Protein AF-A0A9X8HA71-F1 (afdb_monomer_lite)

Organism: Aphanomyces astaci (NCBI:txid112090)

pLDDT: mean 73.02, std 16.48, range [34.47, 93.44]

Structure (mmCIF, N/CA/C/O backbone):
data_AF-A0A9X8HA71-F1
#
_entry.id   AF-A0A9X8HA71-F1
#
loop_
_atom_site.group_PDB
_atom_site.id
_atom_site.type_symbol
_atom_site.label_atom_id
_atom_site.label_alt_id
_atom_site.label_comp_id
_atom_site.label_asym_id
_atom_site.label_entity_id
_atom_site.label_seq_id
_atom_site.pdbx_PDB_ins_code
_atom_site.Cartn_x
_atom_site.Cartn_y
_atom_site.Cartn_z
_atom_site.occupancy
_atom_site.B_iso_or_equiv
_atom_site.auth_seq_id
_atom_site.auth_comp_id
_atom_site.auth_asym_id
_atom_site.auth_atom_id
_atom_site.pdbx_PDB_model_num
ATOM 1 N N . MET A 1 1 ? -14.245 -11.768 11.741 1.00 78.19 1 MET A N 1
ATOM 2 C CA . MET A 1 1 ? -14.840 -12.155 10.439 1.00 78.19 1 MET A CA 1
ATOM 3 C C . MET A 1 1 ? -15.043 -10.942 9.539 1.00 78.19 1 MET A C 1
ATOM 5 O O . MET A 1 1 ? -14.653 -10.976 8.384 1.00 78.19 1 MET A O 1
ATOM 9 N N . GLU A 1 2 ? -15.554 -9.843 10.081 1.00 85.12 2 GLU A N 1
ATOM 10 C CA . GLU A 1 2 ? -15.780 -8.550 9.436 1.00 85.12 2 GLU A CA 1
ATOM 11 C C . GLU A 1 2 ? -14.579 -8.010 8.638 1.00 85.12 2 GLU A C 1
ATOM 13 O O . GLU A 1 2 ? -14.739 -7.542 7.517 1.00 85.12 2 GLU A O 1
ATOM 18 N N . SER A 1 3 ? -13.351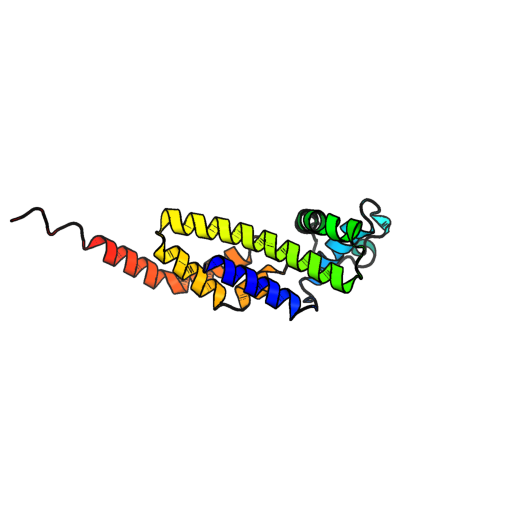 -8.146 9.148 1.00 87.69 3 SER A N 1
ATOM 19 C CA . SER A 1 3 ? -12.159 -7.686 8.419 1.00 87.69 3 SER A CA 1
ATOM 20 C C . SER A 1 3 ? -11.843 -8.533 7.184 1.00 87.69 3 SER A C 1
ATOM 22 O O . SER A 1 3 ? -11.317 -8.004 6.214 1.00 87.69 3 SER A O 1
ATOM 24 N N . ILE A 1 4 ? -12.186 -9.826 7.197 1.00 91.25 4 ILE A N 1
ATOM 25 C CA . ILE A 1 4 ? -12.006 -10.713 6.036 1.00 91.25 4 ILE A CA 1
ATOM 26 C C . ILE A 1 4 ? -12.978 -10.302 4.931 1.00 91.25 4 ILE A C 1
ATOM 28 O O . ILE A 1 4 ? -12.589 -10.241 3.770 1.00 91.25 4 ILE A O 1
ATOM 32 N N . VAL A 1 5 ? -14.217 -9.960 5.304 1.00 89.62 5 VAL A N 1
ATOM 33 C CA . VAL A 1 5 ? -15.222 -9.448 4.364 1.00 89.62 5 VAL A CA 1
ATOM 34 C C . VAL A 1 5 ? -14.713 -8.179 3.689 1.00 89.62 5 VAL A C 1
ATOM 36 O O . VAL A 1 5 ? -14.710 -8.112 2.466 1.00 89.62 5 VAL A O 1
ATOM 39 N N . LEU A 1 6 ? -14.202 -7.213 4.461 1.00 86.69 6 LEU A N 1
ATOM 40 C CA . LEU A 1 6 ? -13.639 -5.985 3.895 1.00 86.69 6 LEU A CA 1
ATOM 41 C C . LEU A 1 6 ? -12.489 -6.282 2.919 1.00 86.69 6 LEU A C 1
ATOM 43 O O . LEU A 1 6 ? -12.471 -5.743 1.815 1.00 86.69 6 LEU A O 1
ATOM 47 N N . TYR A 1 7 ? -11.564 -7.171 3.296 1.00 89.75 7 TYR A N 1
ATOM 48 C CA . TYR A 1 7 ? -10.452 -7.573 2.432 1.00 89.75 7 TYR A CA 1
ATOM 49 C C . TYR A 1 7 ? -10.925 -8.187 1.108 1.00 89.75 7 TYR A C 1
ATOM 51 O O . TYR A 1 7 ? -10.432 -7.811 0.043 1.00 89.75 7 TYR A O 1
ATOM 59 N N . ALA A 1 8 ? -11.903 -9.094 1.172 1.00 91.25 8 ALA A N 1
ATOM 60 C CA . ALA A 1 8 ? -12.479 -9.748 0.004 1.00 91.25 8 ALA A CA 1
ATOM 61 C C . ALA A 1 8 ? -13.206 -8.756 -0.915 1.00 91.25 8 ALA A C 1
ATOM 63 O O . ALA A 1 8 ? -13.040 -8.828 -2.130 1.00 91.25 8 ALA A O 1
ATOM 64 N N . VAL A 1 9 ? -13.958 -7.805 -0.350 1.00 87.75 9 VAL A N 1
ATOM 65 C CA . VAL A 1 9 ? -14.642 -6.754 -1.121 1.00 87.75 9 VAL A CA 1
ATOM 66 C C . VAL A 1 9 ? -13.635 -5.909 -1.904 1.00 87.75 9 VAL A C 1
ATOM 68 O O . VAL A 1 9 ? -13.858 -5.653 -3.084 1.00 87.75 9 VAL A O 1
ATOM 71 N N . GLY A 1 10 ? -12.501 -5.537 -1.303 1.00 85.62 10 GLY A N 1
ATOM 72 C CA . GLY A 1 10 ? -11.470 -4.775 -2.015 1.00 85.62 10 GLY A CA 1
ATOM 73 C C . GLY A 1 10 ? -10.793 -5.555 -3.142 1.00 85.62 10 GLY A C 1
ATOM 74 O O . GLY A 1 10 ? -10.610 -5.015 -4.230 1.00 85.62 10 GLY A O 1
ATOM 75 N N . LEU A 1 11 ? -10.504 -6.846 -2.947 1.00 89.38 11 LEU A N 1
ATOM 76 C CA . LEU A 1 11 ? -9.983 -7.694 -4.028 1.00 89.38 11 LEU A CA 1
ATOM 77 C C . LEU A 1 11 ? -10.994 -7.861 -5.168 1.00 89.38 11 LEU A C 1
ATOM 79 O O . LEU A 1 11 ? -10.637 -7.765 -6.341 1.00 89.38 11 LEU A O 1
ATOM 83 N N . LEU A 1 12 ? -12.264 -8.074 -4.821 1.00 88.56 12 LEU A N 1
ATOM 84 C CA . LEU A 1 12 ? -13.353 -8.183 -5.783 1.00 88.56 12 LEU A CA 1
ATOM 85 C C . LEU A 1 12 ? -13.491 -6.892 -6.595 1.00 88.56 12 LEU A C 1
ATOM 87 O O . LEU A 1 12 ? -13.635 -6.932 -7.814 1.00 88.56 12 LEU A O 1
ATOM 91 N N . GLN A 1 13 ? -13.366 -5.742 -5.941 1.00 84.50 13 GLN A N 1
ATOM 92 C CA . GLN A 1 13 ? -13.381 -4.454 -6.612 1.00 84.50 13 GLN A CA 1
ATOM 93 C C . GLN A 1 13 ? -12.207 -4.294 -7.580 1.00 84.50 13 GLN A C 1
ATOM 95 O O . GLN A 1 13 ? -12.429 -3.926 -8.729 1.00 84.50 13 GLN A O 1
ATOM 100 N N . VAL A 1 14 ? -10.981 -4.639 -7.167 1.00 85.56 14 VAL A N 1
ATOM 101 C CA . VAL A 1 14 ? -9.804 -4.627 -8.055 1.00 85.56 14 VAL A CA 1
ATOM 102 C C . VAL A 1 14 ? -10.031 -5.492 -9.298 1.00 85.56 14 VAL A C 1
ATOM 104 O O . VAL A 1 14 ? -9.635 -5.093 -10.391 1.00 85.56 14 VAL A O 1
ATOM 107 N N . TRP A 1 15 ? -10.697 -6.637 -9.145 1.00 86.69 15 TRP A N 1
ATOM 108 C CA . TRP A 1 15 ? -11.023 -7.534 -10.251 1.00 86.69 15 TRP A CA 1
ATOM 109 C C . TRP A 1 15 ? -12.076 -6.958 -11.209 1.00 86.69 15 TRP A C 1
ATOM 111 O O . TRP A 1 15 ? -11.887 -6.990 -12.424 1.00 86.69 15 TRP A O 1
ATOM 121 N N . PHE A 1 16 ? -13.175 -6.410 -10.681 1.00 84.31 16 PHE A N 1
ATOM 122 C CA . PHE A 1 16 ? -14.262 -5.853 -11.498 1.00 84.31 16 PHE A CA 1
ATOM 123 C C . PHE A 1 16 ? -13.931 -4.493 -12.119 1.00 84.31 16 PHE A C 1
ATOM 125 O O . PHE A 1 16 ? -14.533 -4.123 -13.126 1.00 84.31 16 PHE A O 1
ATOM 132 N N . THR A 1 17 ? -12.968 -3.758 -11.562 1.00 82.75 17 THR A N 1
ATOM 133 C CA . THR A 1 17 ? -12.471 -2.497 -12.125 1.00 82.75 17 THR A CA 1
ATOM 134 C C . THR A 1 17 ? -11.012 -2.660 -12.568 1.00 82.75 17 THR A C 1
ATOM 136 O O . THR A 1 17 ? -10.106 -2.149 -11.900 1.00 82.75 17 THR A O 1
ATOM 139 N N . PRO A 1 18 ? -10.757 -3.383 -13.677 1.00 75.06 18 PRO A N 1
ATOM 140 C CA . PRO A 1 18 ? -9.397 -3.637 -14.148 1.00 75.06 18 PRO A CA 1
ATOM 141 C C . PRO A 1 18 ? -8.747 -2.373 -14.718 1.00 75.06 18 PRO A C 1
ATOM 143 O O . PRO A 1 18 ? -7.523 -2.248 -14.712 1.00 75.06 18 PRO A O 1
ATOM 146 N N . TYR A 1 19 ? -9.556 -1.428 -15.200 1.00 75.81 19 TYR A N 1
ATOM 147 C CA . TYR A 1 19 ? -9.083 -0.171 -15.761 1.00 75.81 19 TYR A CA 1
ATOM 148 C C . TYR A 1 19 ? -8.717 0.821 -14.663 1.00 75.81 19 TYR A C 1
ATOM 150 O O . TYR A 1 19 ? -9.463 1.034 -13.706 1.00 75.81 19 TYR A O 1
ATOM 158 N N . ALA A 1 20 ? -7.551 1.437 -14.834 1.00 68.06 20 ALA A N 1
ATOM 159 C CA . ALA A 1 20 ? -7.047 2.435 -13.918 1.00 68.06 20 ALA A CA 1
ATOM 160 C C . ALA A 1 20 ? -7.744 3.777 -14.135 1.00 68.06 20 ALA A C 1
ATOM 162 O O . ALA A 1 20 ? -7.954 4.226 -15.263 1.00 68.06 20 ALA A O 1
ATOM 163 N N . LYS A 1 21 ? -8.041 4.442 -13.024 1.00 69.38 21 LYS A N 1
ATOM 164 C CA . LYS A 1 21 ? -8.396 5.857 -13.000 1.00 69.38 21 LYS A CA 1
ATOM 165 C C . LYS A 1 21 ? -7.183 6.696 -13.426 1.00 69.38 21 LYS A C 1
ATOM 167 O O . LYS A 1 21 ? -6.039 6.303 -13.190 1.00 69.38 21 LYS A O 1
ATOM 172 N N . VAL A 1 22 ? -7.421 7.854 -14.044 1.00 67.62 22 VAL A N 1
ATOM 173 C CA . VAL A 1 22 ? -6.352 8.753 -14.534 1.00 67.62 22 VAL A CA 1
ATOM 174 C C . VAL A 1 22 ? -5.441 9.206 -13.387 1.00 67.62 22 VAL A C 1
ATOM 176 O O . VAL A 1 22 ? -4.253 9.443 -13.565 1.00 67.62 22 VAL A O 1
ATOM 179 N N . GLU A 1 23 ? -5.982 9.280 -12.177 1.00 65.56 23 GLU A N 1
ATOM 180 C CA . GLU A 1 23 ? -5.260 9.629 -10.958 1.00 65.56 23 GLU A CA 1
ATOM 181 C C . GLU A 1 23 ? -4.283 8.523 -10.512 1.00 65.56 23 GLU A C 1
ATOM 183 O O . GLU A 1 23 ? -3.279 8.797 -9.855 1.00 65.56 23 GLU A O 1
ATOM 188 N N . GLU A 1 24 ? -4.554 7.272 -10.881 1.00 68.94 24 GLU A N 1
ATOM 189 C CA . GLU A 1 24 ? -3.770 6.100 -10.489 1.00 68.94 24 GLU A CA 1
ATOM 190 C C . GLU A 1 24 ? -2.742 5.687 -11.544 1.00 68.94 24 GLU A C 1
ATOM 192 O O . GLU A 1 24 ? -1.694 5.136 -11.196 1.00 68.94 24 GLU A O 1
ATOM 197 N N . SER A 1 25 ? -3.021 5.985 -12.818 1.00 76.25 25 SER A N 1
ATOM 198 C CA . SER A 1 25 ? -2.206 5.575 -13.968 1.00 76.25 25 SER A CA 1
ATOM 199 C C . SER A 1 25 ? -0.725 5.878 -13.770 1.00 76.25 25 SER A C 1
ATOM 201 O O . SER A 1 25 ? 0.119 5.037 -14.042 1.00 76.25 25 SER A O 1
ATOM 203 N N . PHE A 1 26 ? -0.402 7.027 -13.189 1.00 75.38 26 PHE A N 1
ATOM 204 C CA . PHE A 1 26 ? 0.976 7.430 -12.955 1.00 75.38 26 PHE A CA 1
ATOM 205 C C . PHE A 1 26 ? 1.734 6.551 -11.959 1.00 75.38 26 PHE A C 1
ATOM 207 O O . PHE A 1 26 ? 2.932 6.340 -12.113 1.00 75.38 26 PHE A O 1
ATOM 214 N N . ASN A 1 27 ? 1.064 6.030 -10.934 1.00 78.19 27 ASN A N 1
ATOM 215 C CA . ASN A 1 27 ? 1.716 5.153 -9.961 1.00 78.19 27 ASN A CA 1
ATOM 216 C C . ASN A 1 27 ? 1.777 3.719 -10.448 1.00 78.19 27 ASN A C 1
ATOM 218 O O . ASN A 1 27 ? 2.736 3.012 -10.150 1.00 78.19 27 ASN A O 1
ATOM 222 N N . LEU A 1 28 ? 0.778 3.305 -11.224 1.00 81.75 28 LEU A N 1
ATOM 223 C CA . LEU A 1 28 ? 0.841 2.058 -11.970 1.00 81.75 28 LEU A CA 1
ATOM 224 C C . LEU A 1 28 ? 1.997 2.076 -12.967 1.00 81.75 28 LEU A C 1
ATOM 226 O O . LEU A 1 28 ? 2.742 1.103 -13.029 1.00 81.75 28 LEU A O 1
ATOM 230 N N . GLN A 1 29 ? 2.204 3.197 -13.658 1.00 85.75 29 GLN A N 1
ATOM 231 C CA . GLN A 1 29 ? 3.333 3.386 -14.560 1.00 85.75 29 GLN A CA 1
ATOM 232 C C . GLN A 1 29 ? 4.660 3.387 -13.797 1.00 85.75 29 GLN A C 1
ATOM 234 O O . GLN A 1 29 ? 5.586 2.687 -14.182 1.00 85.75 29 GLN A O 1
ATOM 239 N N . ALA A 1 30 ? 4.734 4.058 -12.645 1.00 83.50 30 ALA A N 1
ATOM 240 C CA . ALA A 1 30 ? 5.915 3.998 -11.785 1.00 83.50 30 ALA A CA 1
ATOM 241 C C . ALA A 1 30 ? 6.233 2.567 -11.303 1.00 83.50 30 ALA A C 1
ATOM 243 O O . ALA A 1 30 ? 7.400 2.180 -11.241 1.00 83.50 30 ALA A O 1
ATOM 244 N N . CYS A 1 31 ? 5.212 1.764 -10.980 1.00 87.06 31 CYS A N 1
ATOM 245 C CA . CYS A 1 31 ? 5.391 0.351 -10.641 1.00 87.06 31 CYS A CA 1
ATOM 246 C C . CYS A 1 31 ? 5.830 -0.469 -11.860 1.00 87.06 31 CYS A C 1
ATOM 248 O O . CYS A 1 31 ? 6.710 -1.312 -11.725 1.00 87.06 31 CYS A O 1
ATOM 250 N N . HIS A 1 32 ? 5.247 -0.222 -13.036 1.00 89.75 32 HIS A N 1
ATOM 251 C CA . HIS A 1 32 ? 5.656 -0.851 -14.291 1.00 89.75 32 HIS A CA 1
ATOM 252 C C . HIS A 1 32 ? 7.135 -0.572 -14.580 1.00 89.75 32 HIS A C 1
ATOM 254 O O . HIS A 1 32 ? 7.903 -1.508 -14.787 1.00 89.75 32 HIS A O 1
ATOM 260 N N . ASP A 1 33 ? 7.555 0.687 -14.519 1.00 89.19 33 ASP A N 1
ATOM 261 C CA . ASP A 1 33 ? 8.932 1.078 -14.799 1.00 89.19 33 ASP A CA 1
ATOM 262 C C . ASP A 1 33 ? 9.899 0.430 -13.801 1.00 89.19 33 ASP A C 1
ATOM 264 O O . ASP A 1 33 ? 10.917 -0.135 -14.202 1.00 89.19 33 ASP A O 1
ATOM 268 N N . LEU A 1 34 ? 9.541 0.373 -12.514 1.00 88.50 34 LEU A N 1
ATOM 269 C CA . LEU A 1 34 ? 10.367 -0.312 -11.519 1.00 88.50 34 LEU A CA 1
ATOM 270 C C . LEU A 1 34 ? 10.450 -1.830 -11.748 1.00 88.50 34 LEU A C 1
ATOM 272 O O . LEU A 1 34 ? 11.517 -2.415 -11.579 1.00 88.50 34 LEU A O 1
ATOM 276 N N . LEU A 1 35 ? 9.344 -2.466 -12.137 1.00 89.62 35 LEU A N 1
ATOM 277 C CA . LEU A 1 35 ? 9.263 -3.912 -12.352 1.00 89.62 35 LEU A CA 1
ATOM 278 C C . LEU A 1 35 ? 9.962 -4.371 -13.641 1.00 89.62 35 LEU A C 1
ATOM 280 O O . LEU A 1 35 ? 10.589 -5.427 -13.649 1.00 89.62 35 LEU A O 1
ATOM 284 N N . TYR A 1 36 ? 9.848 -3.602 -14.728 1.00 90.19 36 TYR A N 1
ATOM 285 C CA . TYR A 1 36 ? 10.333 -3.994 -16.057 1.00 90.19 36 TYR A CA 1
ATOM 286 C C . TYR A 1 36 ? 11.638 -3.305 -16.474 1.00 90.19 36 TYR A C 1
ATOM 288 O O . TYR A 1 36 ? 12.398 -3.864 -17.268 1.00 90.19 36 TYR A O 1
ATOM 296 N N . HIS A 1 37 ? 11.908 -2.094 -15.983 1.00 89.06 37 HIS A N 1
ATOM 297 C CA . HIS A 1 37 ? 13.105 -1.320 -16.329 1.00 89.06 37 HIS A CA 1
ATOM 298 C C . HIS A 1 37 ? 14.101 -1.223 -15.167 1.00 89.06 37 HIS A C 1
ATOM 300 O O . HIS A 1 37 ? 15.306 -1.127 -15.417 1.00 89.06 37 HIS A O 1
ATOM 306 N N . GLY A 1 38 ? 13.643 -1.339 -13.917 1.00 86.00 38 GLY A N 1
ATOM 307 C CA . GLY A 1 38 ? 14.501 -1.444 -12.737 1.00 86.00 38 GLY A CA 1
ATOM 308 C C . GLY A 1 38 ? 15.467 -0.264 -12.620 1.00 86.00 38 GLY A C 1
ATOM 309 O O . GLY A 1 38 ? 15.064 0.884 -12.556 1.00 86.00 38 GLY A O 1
ATOM 310 N N . VAL A 1 39 ? 16.775 -0.512 -12.619 1.00 83.94 39 VAL A N 1
ATOM 311 C CA . VAL A 1 39 ? 17.772 0.576 -12.519 1.00 83.94 39 VAL A CA 1
ATOM 312 C C . VAL A 1 39 ? 17.961 1.369 -13.816 1.00 83.94 39 VAL A C 1
ATOM 314 O O . VAL A 1 39 ? 18.663 2.379 -13.823 1.00 83.94 39 VAL A O 1
ATOM 317 N N . ASN A 1 40 ? 17.368 0.930 -14.930 1.00 86.50 40 ASN A N 1
ATOM 318 C CA . ASN A 1 40 ? 17.517 1.604 -16.212 1.00 86.50 40 ASN A CA 1
ATOM 319 C C . ASN A 1 40 ? 16.563 2.800 -16.330 1.00 86.50 40 ASN A C 1
ATOM 321 O O . ASN A 1 40 ? 15.565 2.757 -17.051 1.00 86.50 40 ASN A O 1
ATOM 325 N N . LEU A 1 41 ? 16.923 3.885 -15.642 1.00 82.75 41 LEU A N 1
ATOM 326 C CA . LEU A 1 41 ? 16.145 5.123 -15.583 1.00 82.75 41 LEU A CA 1
ATOM 327 C C . LEU A 1 41 ? 15.885 5.734 -16.965 1.00 82.75 41 LEU A C 1
ATOM 329 O O . LEU A 1 41 ? 14.861 6.366 -17.164 1.00 82.75 41 LEU A O 1
ATOM 333 N N . THR A 1 42 ? 16.756 5.508 -17.950 1.00 84.44 42 THR A N 1
ATOM 334 C CA . THR A 1 42 ? 16.582 6.085 -19.297 1.00 84.44 42 THR A CA 1
ATOM 335 C C . THR A 1 42 ? 15.320 5.610 -20.016 1.00 84.44 42 THR A C 1
ATOM 337 O O . THR A 1 42 ? 14.855 6.280 -20.929 1.00 84.44 42 THR A O 1
ATOM 340 N N . LYS A 1 43 ? 14.764 4.463 -19.606 1.00 84.31 43 LYS A N 1
ATOM 341 C CA . LYS A 1 43 ? 13.543 3.882 -20.178 1.00 84.31 43 LYS A CA 1
ATOM 342 C C . LYS A 1 43 ? 12.277 4.248 -19.406 1.00 84.31 43 LYS A C 1
ATOM 344 O O . LYS A 1 43 ? 11.223 3.696 -19.694 1.00 84.31 43 LYS A O 1
ATOM 349 N N . TYR A 1 44 ? 12.388 5.099 -18.390 1.00 84.38 44 TYR A N 1
ATOM 350 C CA . TYR A 1 44 ? 11.248 5.470 -17.566 1.00 84.38 44 TYR A CA 1
ATOM 351 C C . TYR A 1 44 ? 10.374 6.476 -18.308 1.00 84.38 44 TYR A C 1
ATOM 353 O O . TYR A 1 44 ? 10.866 7.482 -18.821 1.00 84.38 44 TYR A O 1
ATOM 361 N N . ASP A 1 45 ? 9.066 6.245 -18.269 1.00 79.62 45 ASP A N 1
ATOM 362 C CA . ASP A 1 45 ? 8.058 7.071 -18.943 1.00 79.62 45 ASP A CA 1
ATOM 363 C C . ASP A 1 45 ? 8.058 8.520 -18.422 1.00 79.62 45 ASP A C 1
ATOM 365 O O . ASP A 1 45 ? 7.730 9.471 -19.129 1.00 79.62 45 ASP A O 1
ATOM 369 N N . HIS A 1 46 ? 8.533 8.715 -17.187 1.00 76.88 46 HIS A N 1
ATOM 370 C CA . HIS A 1 46 ? 8.661 10.024 -16.549 1.00 76.88 46 HIS A CA 1
ATOM 371 C C . HIS A 1 46 ? 9.535 11.029 -17.326 1.00 76.88 46 HIS A C 1
ATOM 373 O O . HIS A 1 46 ? 9.322 12.234 -17.191 1.00 76.88 46 HIS A O 1
ATOM 379 N N . PHE A 1 47 ? 10.501 10.559 -18.125 1.00 76.12 47 PHE A N 1
ATOM 380 C CA . PHE A 1 47 ? 11.346 11.437 -18.944 1.00 76.12 47 PHE A CA 1
ATOM 381 C C . PHE A 1 47 ? 10.652 11.914 -20.224 1.00 76.12 47 PHE A C 1
ATOM 383 O O . PHE A 1 47 ? 10.951 13.007 -20.699 1.00 76.12 47 PHE A O 1
ATOM 390 N N . GLU A 1 48 ? 9.730 11.120 -20.768 1.00 76.75 48 GLU A N 1
ATOM 391 C CA . GLU A 1 48 ? 8.959 11.460 -21.968 1.00 76.75 48 GLU A CA 1
ATOM 392 C C . GLU A 1 48 ? 7.716 12.287 -21.608 1.00 76.75 48 GLU A C 1
ATOM 394 O O . GLU A 1 48 ? 7.390 13.263 -22.286 1.00 76.75 48 GLU A O 1
ATOM 399 N N . PHE A 1 49 ? 7.084 11.970 -20.472 1.00 73.81 49 PHE A N 1
ATOM 400 C CA . PHE A 1 49 ? 5.900 12.657 -19.960 1.00 73.81 49 PHE A CA 1
ATOM 401 C C . PHE A 1 49 ? 6.131 13.211 -18.543 1.00 73.81 49 PHE A C 1
ATOM 403 O O . PHE A 1 49 ? 5.627 12.660 -17.551 1.00 73.81 49 PHE A O 1
ATOM 410 N N . PRO A 1 50 ? 6.849 14.344 -18.404 1.00 65.50 50 PRO A N 1
ATOM 411 C CA . PRO A 1 50 ? 6.957 15.055 -17.138 1.00 65.50 50 PRO A CA 1
ATOM 412 C C . PRO A 1 50 ? 5.592 15.677 -16.810 1.00 65.50 50 PRO A C 1
ATOM 414 O O . PRO A 1 50 ? 5.260 16.784 -17.225 1.00 65.50 50 PRO A O 1
ATOM 417 N N . GLY A 1 51 ? 4.737 14.917 -16.124 1.00 63.47 51 GLY A N 1
ATOM 418 C CA . GLY A 1 51 ? 3.397 15.368 -15.756 1.00 63.47 51 GLY A CA 1
ATOM 419 C C . GLY A 1 51 ? 3.403 16.661 -14.926 1.00 63.47 51 GLY A C 1
ATOM 420 O O . GLY A 1 51 ? 4.389 17.020 -14.293 1.00 63.47 51 GLY A O 1
ATOM 421 N N . VAL A 1 52 ? 2.249 17.330 -14.865 1.00 52.75 52 VAL A N 1
ATOM 422 C CA . VAL A 1 52 ? 2.055 18.651 -14.226 1.00 52.75 52 VAL A CA 1
ATOM 423 C C . VAL A 1 52 ? 2.210 18.688 -12.692 1.00 52.75 52 VAL A C 1
ATOM 425 O O . VAL A 1 52 ? 2.062 19.747 -12.089 1.00 52.75 52 VAL A O 1
ATOM 428 N N . VAL A 1 53 ? 2.510 17.558 -12.041 1.00 50.09 53 VAL A N 1
ATOM 429 C CA . VAL A 1 53 ? 2.685 17.445 -10.581 1.00 50.09 53 VAL A CA 1
ATOM 430 C C . VAL A 1 53 ? 3.958 16.646 -10.284 1.00 50.09 53 VAL A C 1
ATOM 432 O O . VAL A 1 53 ? 4.106 15.555 -10.840 1.00 50.09 53 VAL A O 1
ATOM 435 N N . PRO A 1 54 ? 4.859 17.125 -9.402 1.00 52.47 54 PRO A N 1
ATOM 436 C CA . PRO A 1 54 ? 6.047 16.375 -9.004 1.00 52.47 54 PRO A CA 1
ATOM 437 C C . PRO A 1 54 ? 5.641 15.090 -8.273 1.00 52.47 54 PRO A C 1
ATOM 439 O O . PRO A 1 54 ? 4.928 15.125 -7.269 1.00 52.47 54 PRO A O 1
ATOM 442 N N . ARG A 1 55 ? 6.084 13.940 -8.787 1.00 64.19 55 ARG A N 1
ATOM 443 C CA . ARG A 1 55 ? 5.747 12.612 -8.250 1.00 64.19 55 ARG A CA 1
ATOM 444 C C . ARG A 1 55 ? 6.931 12.028 -7.504 1.00 64.19 55 ARG A C 1
ATOM 446 O O . ARG A 1 55 ? 8.075 12.201 -7.910 1.00 64.19 55 ARG A O 1
ATOM 453 N N . THR A 1 56 ? 6.652 11.292 -6.437 1.00 63.84 56 THR A N 1
ATOM 454 C CA . THR A 1 56 ? 7.669 10.543 -5.698 1.00 63.84 56 THR A CA 1
ATOM 455 C C . THR A 1 56 ? 7.488 9.048 -5.946 1.00 63.84 56 THR A C 1
ATOM 457 O O . THR A 1 56 ? 6.373 8.533 -5.921 1.00 63.84 56 THR A O 1
ATOM 460 N N . PHE A 1 57 ? 8.589 8.322 -6.153 1.00 68.94 57 PHE A N 1
ATOM 461 C CA . PHE A 1 57 ? 8.563 6.857 -6.299 1.00 68.94 57 PHE A CA 1
ATOM 462 C C . PHE A 1 57 ? 8.395 6.122 -4.959 1.00 68.94 57 PHE A C 1
ATOM 464 O O . PHE A 1 57 ? 8.208 4.907 -4.942 1.00 68.94 57 PHE A O 1
ATOM 471 N N . LEU A 1 58 ? 8.420 6.841 -3.831 1.00 68.38 58 LEU A N 1
ATOM 472 C CA . LEU A 1 58 ? 8.389 6.264 -2.483 1.00 68.38 58 LEU A CA 1
ATOM 473 C C . LEU A 1 58 ? 7.178 5.352 -2.240 1.00 68.38 58 LEU A C 1
ATOM 475 O O . LEU A 1 58 ? 7.314 4.339 -1.563 1.00 68.38 58 LEU A O 1
ATOM 479 N N . GLY A 1 59 ? 6.012 5.683 -2.804 1.00 68.50 59 GLY A N 1
ATOM 480 C CA . GLY A 1 59 ? 4.816 4.842 -2.697 1.00 68.50 59 GLY A CA 1
ATOM 481 C C . GLY A 1 59 ? 4.823 3.630 -3.635 1.00 68.50 59 GLY A C 1
ATOM 482 O O . GLY A 1 59 ? 4.301 2.578 -3.279 1.00 68.50 59 GLY A O 1
ATOM 483 N N . ALA A 1 60 ? 5.440 3.755 -4.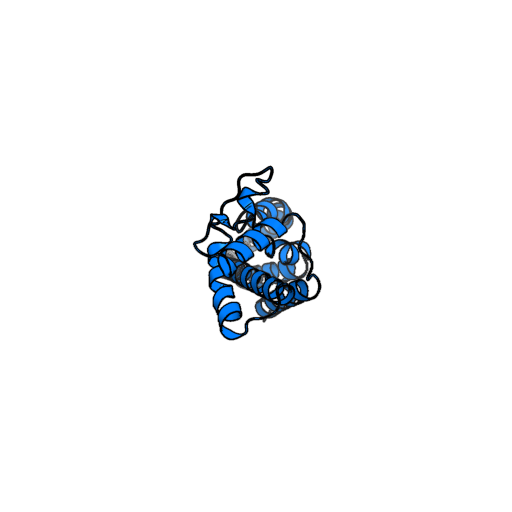813 1.00 76.94 60 ALA A N 1
ATOM 484 C CA . ALA A 1 60 ? 5.484 2.698 -5.823 1.00 76.94 60 ALA A CA 1
ATOM 485 C C . ALA A 1 60 ? 6.481 1.584 -5.465 1.00 76.94 60 ALA A C 1
ATOM 487 O O . ALA A 1 60 ? 6.207 0.415 -5.717 1.00 76.94 60 ALA A O 1
ATOM 488 N N . VAL A 1 61 ? 7.607 1.924 -4.826 1.00 78.81 61 VAL A N 1
ATOM 489 C CA . VAL A 1 61 ? 8.656 0.964 -4.431 1.00 78.81 61 VAL A CA 1
ATOM 490 C C . VAL A 1 61 ? 8.124 -0.223 -3.611 1.00 78.81 61 VAL A C 1
ATOM 492 O O . VAL A 1 61 ? 8.314 -1.355 -4.052 1.00 78.81 61 VAL A O 1
ATOM 495 N N . PRO A 1 62 ? 7.443 -0.043 -2.460 1.00 79.88 62 PRO A N 1
ATOM 496 C CA . PRO A 1 62 ? 6.972 -1.180 -1.666 1.00 79.88 62 PRO A CA 1
ATOM 497 C C . PRO A 1 62 ? 5.933 -2.033 -2.407 1.00 79.88 62 PRO A C 1
ATOM 499 O O . PRO A 1 62 ? 5.893 -3.248 -2.229 1.00 79.88 62 PRO A O 1
ATOM 502 N N . VAL A 1 63 ? 5.119 -1.420 -3.270 1.00 84.06 63 VAL A N 1
ATOM 503 C CA . VAL A 1 63 ? 4.093 -2.119 -4.059 1.00 84.06 63 VAL A CA 1
ATOM 504 C C . VAL A 1 63 ? 4.739 -2.962 -5.160 1.00 84.06 63 VAL A C 1
ATOM 506 O O . VAL A 1 63 ? 4.393 -4.132 -5.338 1.00 84.06 63 VAL A O 1
ATOM 509 N N . ALA A 1 64 ? 5.712 -2.397 -5.872 1.00 85.62 64 ALA A N 1
ATOM 510 C CA . ALA A 1 64 ? 6.487 -3.092 -6.891 1.00 85.62 64 ALA A CA 1
ATOM 511 C C . ALA A 1 64 ? 7.329 -4.224 -6.281 1.00 85.62 64 ALA A C 1
ATOM 513 O O . ALA A 1 64 ? 7.346 -5.327 -6.814 1.00 85.62 64 ALA A O 1
ATOM 514 N N . LEU A 1 65 ? 7.946 -4.015 -5.114 1.00 87.38 65 LEU A N 1
ATOM 515 C CA . LEU A 1 65 ? 8.665 -5.077 -4.402 1.00 87.38 65 LEU A CA 1
ATOM 516 C C . LEU A 1 65 ? 7.738 -6.230 -3.999 1.00 87.38 65 LEU A C 1
ATOM 518 O O . LEU A 1 65 ? 8.090 -7.391 -4.186 1.00 87.38 65 LEU A O 1
ATOM 522 N N . LEU A 1 66 ? 6.536 -5.925 -3.498 1.00 87.12 66 LEU A N 1
ATOM 523 C CA . LEU A 1 66 ? 5.554 -6.943 -3.117 1.00 87.12 66 LEU A CA 1
ATOM 524 C C . LEU A 1 66 ? 5.012 -7.730 -4.326 1.00 87.12 66 LEU A C 1
ATOM 526 O O . LEU A 1 66 ? 4.667 -8.901 -4.188 1.00 87.12 66 LEU A O 1
ATOM 530 N N . SER A 1 67 ? 4.938 -7.106 -5.504 1.00 90.81 67 SER A N 1
ATOM 531 C CA . SER A 1 67 ? 4.427 -7.730 -6.737 1.00 90.81 67 SER A CA 1
ATOM 532 C C . SER A 1 67 ? 5.515 -8.357 -7.623 1.00 90.81 67 SER A C 1
ATOM 534 O O . SER A 1 67 ? 5.204 -9.200 -8.464 1.00 90.81 67 SER A O 1
ATOM 536 N N . SER A 1 68 ? 6.790 -8.021 -7.410 1.00 91.81 68 SER A N 1
ATOM 537 C CA . SER A 1 68 ? 7.944 -8.516 -8.176 1.00 91.81 68 SER A CA 1
ATOM 538 C C . SER A 1 68 ? 8.053 -10.049 -8.255 1.00 91.81 68 SER A C 1
ATOM 540 O O . SER A 1 68 ? 8.265 -10.554 -9.362 1.00 91.81 68 SER A O 1
ATOM 542 N N . PRO A 1 69 ? 7.834 -10.833 -7.176 1.00 92.25 69 PRO A N 1
ATOM 543 C CA . PRO A 1 69 ? 7.909 -12.293 -7.264 1.00 92.25 69 PRO A CA 1
ATOM 544 C C . PRO A 1 69 ? 6.929 -12.879 -8.284 1.00 92.25 69 PRO A C 1
ATOM 546 O O . PRO A 1 69 ? 7.250 -13.844 -8.970 1.00 92.25 69 PRO A O 1
ATOM 549 N N . ILE A 1 70 ? 5.746 -12.272 -8.429 1.00 91.31 70 ILE A N 1
ATOM 550 C CA . ILE A 1 70 ? 4.723 -12.734 -9.373 1.00 91.31 70 ILE A CA 1
ATOM 551 C C . ILE A 1 70 ? 5.225 -12.573 -10.810 1.00 91.31 70 ILE A C 1
ATOM 553 O O . ILE A 1 70 ? 5.060 -13.482 -11.625 1.00 91.31 70 ILE A O 1
ATOM 557 N N . LEU A 1 71 ? 5.885 -11.449 -11.101 1.00 91.56 71 LEU A N 1
ATOM 558 C CA . LEU A 1 71 ? 6.472 -11.194 -12.411 1.00 91.56 71 LEU A CA 1
ATOM 559 C C . LEU A 1 71 ? 7.568 -12.211 -12.746 1.00 91.56 71 LEU A C 1
ATOM 561 O O . LEU A 1 71 ? 7.539 -12.791 -13.826 1.00 91.56 71 LEU A O 1
ATOM 565 N N . HIS A 1 72 ? 8.504 -12.446 -11.823 1.00 90.69 72 HIS A N 1
ATOM 566 C CA . HIS A 1 72 ? 9.661 -13.315 -12.071 1.00 90.69 72 HIS A CA 1
ATOM 567 C C . HIS A 1 72 ? 9.335 -14.812 -12.071 1.00 90.69 72 HIS A C 1
ATOM 569 O O . HIS A 1 72 ? 10.057 -15.589 -12.689 1.00 90.69 72 HIS A O 1
ATOM 575 N N . VAL A 1 73 ? 8.278 -15.240 -11.376 1.00 93.44 73 VAL A N 1
ATOM 576 C CA . VAL A 1 73 ? 7.891 -16.657 -11.319 1.00 93.44 73 VAL A CA 1
ATOM 577 C C . VAL A 1 73 ? 6.931 -17.011 -12.453 1.00 93.44 73 VAL A C 1
ATOM 579 O O . VAL A 1 73 ? 7.129 -18.013 -13.135 1.00 93.44 73 VAL A O 1
ATOM 582 N N . PHE A 1 74 ? 5.900 -16.193 -12.678 1.00 92.31 74 PHE A N 1
ATOM 583 C CA . PHE A 1 74 ? 4.795 -16.547 -13.576 1.00 92.31 74 PHE A CA 1
ATOM 584 C C . PHE A 1 74 ? 4.832 -15.826 -14.925 1.00 92.31 74 PHE A C 1
ATOM 586 O O . PHE A 1 74 ? 4.099 -16.225 -15.826 1.00 92.31 74 PHE A O 1
ATOM 593 N N . HIS A 1 75 ? 5.653 -14.779 -15.070 1.00 91.50 75 HIS A N 1
ATOM 594 C CA . HIS A 1 75 ? 5.763 -13.955 -16.281 1.00 91.50 75 HIS A CA 1
ATOM 595 C C . HIS A 1 75 ? 4.408 -13.615 -16.935 1.00 91.50 75 HIS A C 1
ATOM 597 O O . HIS A 1 75 ? 4.220 -13.847 -18.133 1.00 91.50 75 HIS A O 1
ATOM 603 N N . PRO A 1 76 ? 3.422 -13.103 -16.174 1.00 91.81 76 PRO A N 1
ATOM 604 C CA . PRO A 1 76 ? 2.084 -12.934 -16.708 1.00 91.81 76 PRO A CA 1
ATOM 605 C C . PRO A 1 76 ? 2.011 -11.718 -17.645 1.00 91.81 76 PRO A C 1
ATOM 607 O O . PRO A 1 76 ? 2.887 -10.850 -17.676 1.00 91.81 76 PRO A O 1
ATOM 610 N N . SER A 1 77 ? 0.931 -11.646 -18.422 1.00 92.69 77 SER A N 1
ATOM 611 C CA . SER A 1 77 ? 0.691 -10.522 -19.329 1.00 92.69 77 SER A CA 1
ATOM 612 C C . SER A 1 77 ? 0.542 -9.193 -18.569 1.00 92.69 77 SER A C 1
ATOM 614 O O . SER A 1 77 ? 0.123 -9.160 -17.411 1.00 92.69 77 SER A O 1
ATOM 616 N N . LYS A 1 78 ? 0.838 -8.069 -19.236 1.00 88.81 78 LYS A N 1
ATOM 617 C CA . LYS A 1 78 ? 0.728 -6.717 -18.657 1.00 88.81 78 LYS A CA 1
ATOM 618 C C . LYS A 1 78 ? -0.608 -6.419 -17.941 1.00 88.81 78 LYS A C 1
ATOM 620 O O . LYS A 1 78 ? -0.544 -5.914 -16.822 1.00 88.81 78 LYS A O 1
ATOM 625 N N . PRO A 1 79 ? -1.802 -6.739 -18.491 1.00 89.19 79 PRO A N 1
ATOM 626 C CA . PRO A 1 79 ? -3.059 -6.484 -17.778 1.00 89.19 79 PRO A CA 1
ATOM 627 C C . PRO A 1 79 ? -3.195 -7.318 -16.497 1.00 89.19 79 PRO A C 1
ATOM 629 O O . PRO A 1 79 ? -3.738 -6.839 -15.505 1.00 89.19 79 PRO A O 1
ATOM 632 N N . VAL A 1 80 ? -2.653 -8.538 -16.480 1.00 90.75 80 VAL A N 1
ATOM 633 C CA . VAL A 1 80 ? -2.633 -9.374 -15.273 1.00 90.75 80 VAL A CA 1
ATOM 634 C C . VAL A 1 80 ? -1.666 -8.794 -14.242 1.00 90.75 80 VAL A C 1
ATOM 636 O O . VAL A 1 80 ? -2.031 -8.672 -13.076 1.00 90.75 80 VAL A O 1
ATOM 639 N N . MET A 1 81 ? -0.478 -8.341 -14.661 1.00 92.56 81 MET A N 1
ATOM 640 C CA . MET A 1 81 ? 0.454 -7.655 -13.759 1.00 92.56 81 MET A CA 1
ATOM 641 C C . MET A 1 81 ? -0.147 -6.392 -13.144 1.00 92.56 81 MET A C 1
ATOM 643 O O . MET A 1 81 ? 0.064 -6.143 -11.961 1.00 92.56 81 MET A O 1
ATOM 647 N N . GLN A 1 82 ? -0.934 -5.625 -13.899 1.00 89.75 82 GLN A N 1
ATOM 648 C CA . GLN A 1 82 ? -1.656 -4.470 -13.365 1.00 89.75 82 GLN A CA 1
ATOM 649 C C . GLN A 1 82 ? -2.620 -4.875 -12.241 1.00 89.75 82 GLN A C 1
ATOM 651 O O . GLN A 1 82 ? -2.624 -4.243 -11.186 1.00 89.75 82 GLN A O 1
ATOM 656 N N . ILE A 1 83 ? -3.387 -5.958 -12.411 1.00 90.25 83 ILE A N 1
ATOM 657 C CA . ILE A 1 83 ? -4.260 -6.496 -11.353 1.00 90.25 83 ILE A CA 1
ATOM 658 C C . ILE A 1 83 ? -3.432 -6.933 -10.136 1.00 90.25 83 ILE A C 1
ATOM 660 O O . ILE A 1 83 ? -3.814 -6.642 -8.999 1.00 90.25 83 ILE A O 1
ATOM 664 N N . CYS A 1 84 ? -2.283 -7.580 -10.346 1.00 91.56 84 CYS A N 1
ATOM 665 C CA . CYS A 1 84 ? -1.388 -7.994 -9.264 1.00 91.56 84 CYS A CA 1
ATOM 666 C C . CYS A 1 84 ? -0.846 -6.795 -8.475 1.00 91.56 84 CYS A C 1
ATOM 668 O O . CYS A 1 84 ? -0.959 -6.779 -7.253 1.00 91.56 84 CYS A O 1
ATOM 670 N N . VAL A 1 85 ? -0.334 -5.765 -9.153 1.00 89.44 85 VAL A N 1
ATOM 671 C CA . VAL A 1 85 ? 0.174 -4.529 -8.531 1.00 89.44 85 VAL A CA 1
ATOM 672 C C . VAL A 1 85 ? -0.925 -3.832 -7.720 1.00 89.44 85 VAL A C 1
ATOM 674 O O . VAL A 1 85 ? -0.707 -3.467 -6.564 1.00 89.44 85 VAL A O 1
ATOM 677 N N . ARG A 1 86 ? -2.138 -3.715 -8.275 1.00 87.44 86 ARG A N 1
ATOM 678 C CA . ARG A 1 86 ? -3.305 -3.145 -7.575 1.00 87.44 86 ARG A CA 1
ATOM 679 C C . ARG A 1 86 ? -3.707 -3.963 -6.350 1.00 87.44 86 ARG A C 1
ATOM 681 O O . ARG A 1 86 ? -4.037 -3.400 -5.310 1.00 87.44 86 ARG A O 1
ATOM 688 N N . SER A 1 87 ? -3.645 -5.288 -6.449 1.00 89.69 87 SER A N 1
ATOM 689 C CA . SER A 1 87 ? -3.939 -6.197 -5.334 1.00 89.69 87 SER A CA 1
ATOM 690 C C . SER A 1 87 ? -2.882 -6.101 -4.227 1.00 89.69 87 SER A C 1
ATOM 692 O O . SER A 1 87 ? -3.218 -6.117 -3.040 1.00 89.69 87 SER A O 1
ATOM 694 N N . SER A 1 88 ? -1.607 -5.943 -4.593 1.00 88.31 88 SER A N 1
ATOM 695 C CA . SER A 1 88 ? -0.509 -5.683 -3.655 1.00 88.31 88 SER A CA 1
ATOM 696 C C . SER A 1 88 ? -0.714 -4.362 -2.916 1.00 88.31 88 SER A C 1
ATOM 698 O O . SER A 1 88 ? -0.597 -4.312 -1.692 1.00 88.31 88 SER A O 1
ATOM 700 N N . LEU A 1 89 ? -1.091 -3.306 -3.637 1.00 85.06 89 LEU A N 1
ATOM 701 C CA . LEU A 1 89 ? -1.426 -2.019 -3.042 1.00 85.06 89 LEU A CA 1
ATOM 702 C C . LEU A 1 89 ? -2.617 -2.120 -2.084 1.00 85.06 89 LEU A C 1
ATOM 704 O O . LEU A 1 89 ? -2.524 -1.649 -0.952 1.00 85.06 89 LEU A O 1
ATOM 708 N N . TRP A 1 90 ? -3.705 -2.774 -2.501 1.00 85.44 90 TRP A N 1
ATOM 709 C CA . TRP A 1 90 ? -4.858 -3.013 -1.634 1.00 85.44 90 TRP A CA 1
ATOM 710 C C . TRP A 1 90 ? -4.449 -3.733 -0.348 1.00 85.44 90 TRP A C 1
ATOM 712 O O . TRP A 1 90 ? -4.846 -3.326 0.739 1.00 85.44 90 TRP A O 1
ATOM 722 N N . THR A 1 91 ? -3.604 -4.759 -0.453 1.00 84.94 91 THR A N 1
ATOM 723 C CA . THR A 1 91 ? -3.088 -5.491 0.709 1.00 84.94 91 THR A CA 1
ATOM 724 C C . THR A 1 91 ? -2.341 -4.571 1.674 1.00 84.94 91 THR A C 1
ATOM 726 O O . THR A 1 91 ? -2.606 -4.603 2.875 1.00 84.94 91 THR A O 1
ATOM 729 N N . LEU A 1 92 ? -1.444 -3.715 1.176 1.00 81.06 92 LEU A N 1
ATOM 730 C CA . LEU A 1 92 ? -0.702 -2.764 2.012 1.00 81.06 92 LEU A CA 1
ATOM 731 C C . LEU A 1 92 ? -1.636 -1.745 2.686 1.00 81.06 92 LEU A C 1
ATOM 733 O O . LEU A 1 92 ? -1.534 -1.524 3.896 1.00 81.06 92 LEU A O 1
ATOM 737 N N . SER A 1 93 ? -2.591 -1.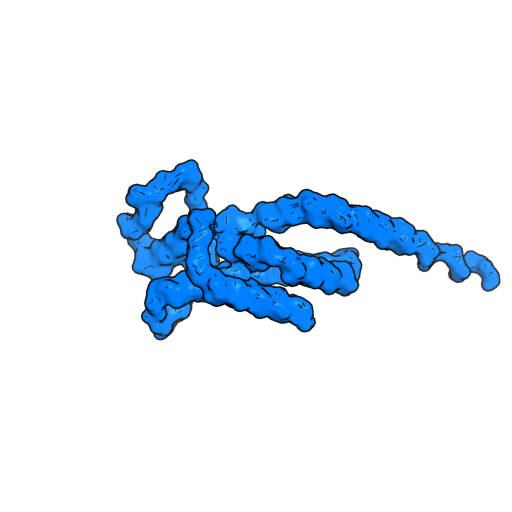186 1.940 1.00 80.44 93 SER A N 1
ATOM 738 C CA . SER A 1 93 ? -3.622 -0.283 2.470 1.00 80.44 93 SER A CA 1
ATOM 739 C C . SER A 1 93 ? -4.490 -0.969 3.532 1.00 80.44 93 SER A C 1
ATOM 741 O O . SER A 1 93 ? -4.759 -0.402 4.592 1.00 80.44 93 SER A O 1
ATOM 743 N N . PHE A 1 94 ? -4.875 -2.225 3.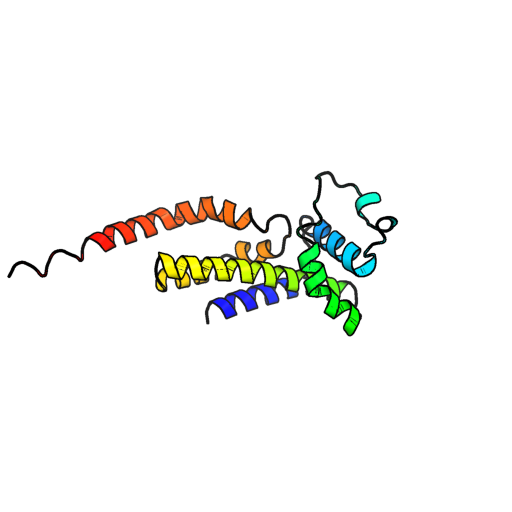300 1.00 83.88 94 PHE A N 1
ATOM 744 C CA . PHE A 1 94 ? -5.659 -3.022 4.236 1.00 83.88 94 PHE A CA 1
ATOM 745 C C . PHE A 1 94 ? -4.890 -3.330 5.527 1.00 83.88 94 PHE A C 1
ATOM 747 O O . PHE A 1 94 ? -5.473 -3.281 6.609 1.00 83.88 94 PHE A O 1
ATOM 754 N N . LEU A 1 95 ? -3.583 -3.601 5.454 1.00 81.69 95 LEU A N 1
ATOM 755 C CA . LEU A 1 95 ? -2.747 -3.795 6.643 1.00 81.69 95 LEU A CA 1
ATOM 756 C C . LEU A 1 95 ? -2.663 -2.519 7.491 1.00 81.69 95 LEU A C 1
ATOM 758 O O . LEU A 1 95 ? -2.799 -2.590 8.716 1.00 81.69 95 LEU A O 1
ATOM 762 N N . ALA A 1 96 ? -2.510 -1.354 6.855 1.00 78.31 96 ALA A N 1
ATOM 763 C CA . ALA A 1 96 ? -2.551 -0.065 7.545 1.00 78.31 96 ALA A CA 1
ATOM 764 C C . ALA A 1 96 ? -3.924 0.183 8.199 1.00 78.31 96 ALA A C 1
ATOM 766 O O . ALA A 1 96 ? -4.006 0.575 9.366 1.00 78.31 96 ALA A O 1
ATOM 767 N N . TRP A 1 97 ? -5.011 -0.126 7.489 1.00 82.38 97 TRP A N 1
ATOM 768 C CA . TRP A 1 97 ? -6.367 -0.056 8.029 1.00 82.38 97 TRP A CA 1
ATOM 769 C C . TRP A 1 97 ? -6.579 -1.032 9.202 1.00 82.38 97 TRP A C 1
ATOM 771 O O . TRP A 1 97 ? -7.196 -0.675 10.205 1.00 82.38 97 TRP A O 1
ATOM 781 N N . LEU A 1 98 ? -6.024 -2.247 9.139 1.00 83.88 98 LEU A N 1
ATOM 782 C CA . LEU A 1 98 ? -6.119 -3.237 10.213 1.00 83.88 98 LEU A CA 1
ATOM 783 C C . LEU A 1 98 ? -5.378 -2.776 11.470 1.00 83.88 98 LEU A C 1
ATOM 785 O O . LEU A 1 98 ? -5.866 -2.988 12.583 1.00 83.88 98 LEU A O 1
ATOM 789 N N . TYR A 1 99 ? -4.221 -2.135 11.301 1.00 80.94 99 TYR A N 1
ATOM 790 C CA . TYR A 1 99 ? -3.507 -1.500 12.402 1.00 80.94 99 TYR A CA 1
ATOM 791 C C . TYR A 1 99 ? -4.380 -0.428 13.068 1.00 80.94 99 TYR A C 1
ATOM 793 O O . TYR A 1 99 ? -4.606 -0.494 14.276 1.00 80.94 99 TYR A O 1
ATOM 801 N N . LEU A 1 100 ? -4.985 0.466 12.278 1.00 78.88 100 LEU A N 1
ATOM 802 C CA . LEU A 1 100 ? -5.918 1.480 12.779 1.00 78.88 100 LEU A CA 1
ATOM 803 C C . LEU A 1 100 ? -7.114 0.857 13.517 1.00 78.88 100 LEU A C 1
ATOM 805 O O . LEU A 1 100 ? -7.437 1.265 14.633 1.00 78.88 100 LEU A O 1
ATOM 809 N N . LYS A 1 101 ? -7.739 -0.176 12.944 1.00 82.31 101 LYS A N 1
ATOM 810 C CA . LYS A 1 101 ? -8.843 -0.914 13.572 1.00 82.31 101 LYS A CA 1
ATOM 811 C C . LYS A 1 101 ? -8.446 -1.460 14.949 1.00 82.31 101 LYS A C 1
ATOM 813 O O . LYS A 1 101 ? -9.239 -1.372 15.892 1.00 82.31 101 LYS A O 1
ATOM 818 N N . ARG A 1 102 ? -7.248 -2.047 15.068 1.00 83.38 102 ARG A N 1
ATOM 819 C CA . ARG A 1 102 ? -6.723 -2.594 16.332 1.00 83.38 102 ARG A CA 1
ATOM 820 C C . ARG A 1 102 ? -6.524 -1.492 17.366 1.00 83.38 102 ARG A C 1
ATOM 822 O O . ARG A 1 102 ? -6.939 -1.670 18.507 1.00 83.38 102 ARG A O 1
ATOM 829 N N . THR A 1 103 ? -5.986 -0.344 16.963 1.00 77.69 103 THR A N 1
ATOM 830 C CA . THR A 1 103 ? -5.847 0.828 17.837 1.00 77.69 103 THR A CA 1
ATOM 831 C C . THR A 1 103 ? -7.206 1.341 18.316 1.00 77.69 103 THR A C 1
ATOM 833 O O . THR A 1 103 ? -7.386 1.569 19.510 1.00 77.69 103 THR A O 1
ATOM 836 N N . ILE A 1 104 ? -8.201 1.443 17.427 1.00 77.62 104 ILE A N 1
ATOM 837 C CA . ILE A 1 104 ? -9.574 1.825 17.801 1.00 77.62 104 ILE A CA 1
ATOM 838 C C . ILE A 1 104 ? -10.155 0.825 18.802 1.00 77.62 104 ILE A C 1
ATOM 840 O O . ILE A 1 104 ? -10.731 1.239 19.804 1.00 77.62 104 ILE A O 1
ATOM 844 N N . SER A 1 105 ? -9.961 -0.477 18.572 1.00 84.75 105 SER A N 1
ATOM 845 C CA . SER A 1 105 ? -10.435 -1.519 19.487 1.00 84.75 105 SER A CA 1
ATOM 846 C C . SER A 1 105 ? -9.790 -1.428 20.868 1.00 84.75 105 SER A C 1
ATOM 848 O O . SER A 1 105 ? -10.463 -1.696 21.859 1.00 84.75 105 SER A O 1
ATOM 850 N N . ALA A 1 106 ? -8.502 -1.085 20.932 1.00 82.69 106 ALA A N 1
ATOM 851 C CA . ALA A 1 106 ? -7.769 -0.952 22.186 1.00 82.69 106 ALA A CA 1
ATOM 852 C C . ALA A 1 106 ? -8.208 0.286 22.987 1.00 82.69 106 ALA A C 1
ATOM 854 O O . ALA A 1 106 ? -8.281 0.224 24.209 1.00 82.69 106 ALA A O 1
ATOM 855 N N . LEU A 1 107 ? -8.530 1.391 22.306 1.00 83.44 107 LEU A N 1
ATOM 856 C CA . LEU A 1 107 ? -8.886 2.664 22.945 1.00 83.44 107 LEU A CA 1
ATOM 857 C C . LEU A 1 107 ? -10.384 2.796 23.268 1.00 83.44 107 LEU A C 1
ATOM 859 O O . LEU A 1 107 ? -10.743 3.325 24.315 1.00 83.44 107 LEU A O 1
ATOM 863 N N . HIS A 1 108 ? -11.260 2.325 22.375 1.00 82.19 108 HIS A N 1
ATOM 864 C CA . HIS A 1 108 ? -12.712 2.568 22.422 1.00 82.19 108 HIS A CA 1
ATOM 865 C C . HIS A 1 108 ? -13.542 1.283 22.553 1.00 82.19 108 HIS A C 1
ATOM 867 O O . HIS A 1 108 ? -14.770 1.325 22.466 1.00 82.19 108 HIS A O 1
ATOM 873 N N . GLY A 1 109 ? -12.889 0.136 22.743 1.00 86.69 109 GLY A N 1
ATOM 874 C CA . GLY A 1 109 ? -13.545 -1.159 22.884 1.00 86.69 109 GLY A CA 1
ATOM 875 C C . GLY A 1 109 ? -13.881 -1.846 21.558 1.00 86.69 109 GLY A C 1
ATOM 876 O O . GLY A 1 109 ? -13.795 -1.279 20.463 1.00 86.69 109 GLY A O 1
ATOM 877 N N . ARG A 1 110 ? -14.258 -3.124 21.671 1.00 85.56 110 ARG A N 1
ATOM 878 C CA . ARG A 1 110 ? -14.498 -4.019 20.531 1.00 85.56 110 ARG A CA 1
ATOM 879 C C . ARG A 1 110 ? -15.665 -3.557 19.661 1.00 85.56 110 ARG A C 1
ATOM 881 O O . ARG A 1 110 ? -15.542 -3.582 18.439 1.00 85.56 110 ARG A O 1
ATOM 888 N N . ASP A 1 111 ? -16.751 -3.099 20.273 1.00 83.25 111 ASP A N 1
ATOM 889 C CA . ASP A 1 111 ? -17.978 -2.739 19.555 1.00 83.25 111 ASP A CA 1
ATOM 890 C C . ASP A 1 111 ? -17.748 -1.559 18.606 1.00 83.25 111 ASP A C 1
ATOM 892 O O . ASP A 1 111 ? -18.104 -1.626 17.431 1.00 83.25 111 ASP A O 1
ATOM 896 N N . THR A 1 112 ? -17.035 -0.526 19.063 1.00 84.06 112 THR A N 1
ATOM 897 C CA . THR A 1 112 ? -16.652 0.634 18.242 1.00 84.06 112 THR A CA 1
ATOM 898 C C . THR A 1 112 ? -15.817 0.221 17.027 1.00 84.06 112 THR A C 1
ATOM 900 O O . THR A 1 112 ? -16.023 0.710 15.918 1.00 84.06 112 THR A O 1
ATOM 903 N N . SER A 1 113 ? -14.894 -0.727 17.207 1.00 80.75 113 SER A N 1
ATOM 904 C CA . SER A 1 113 ? -14.042 -1.251 16.131 1.00 80.75 113 SER A CA 1
ATOM 905 C C . SER A 1 113 ? -14.823 -2.075 15.095 1.00 80.75 113 SER A C 1
ATOM 907 O O . SER A 1 113 ? -14.538 -2.022 13.892 1.00 80.75 113 SER A O 1
ATOM 909 N N . VAL A 1 114 ? -15.840 -2.818 15.542 1.00 84.38 114 VAL A N 1
ATOM 910 C CA . VAL A 1 114 ? -16.752 -3.548 14.652 1.00 84.38 114 VAL A CA 1
ATOM 911 C C . VAL A 1 114 ? -17.593 -2.564 13.842 1.00 84.38 114 VAL A C 1
ATOM 913 O O . VAL A 1 114 ? -17.618 -2.675 12.618 1.00 84.38 114 VAL A O 1
ATOM 916 N N . TRP A 1 115 ? -18.193 -1.556 14.479 1.00 79.94 115 TRP A N 1
ATOM 917 C CA . TRP A 1 115 ? -18.965 -0.521 13.782 1.00 79.94 115 TRP A CA 1
ATOM 918 C C . TRP A 1 115 ? -18.124 0.271 12.782 1.00 79.94 115 TRP A C 1
ATOM 920 O O . TRP A 1 115 ? -18.554 0.467 11.648 1.00 79.94 115 TRP A O 1
ATOM 930 N N . PHE A 1 116 ? -16.889 0.626 13.141 1.00 80.88 116 PHE A N 1
ATOM 931 C CA . PHE A 1 116 ? -15.927 1.220 12.210 1.00 80.88 116 PHE A CA 1
ATOM 932 C C . PHE A 1 116 ? -15.705 0.343 10.965 1.00 80.88 116 PHE A C 1
ATOM 934 O O . PHE A 1 116 ? -15.650 0.845 9.840 1.00 80.88 116 PHE A O 1
ATOM 941 N N . THR A 1 117 ? -15.637 -0.980 11.148 1.00 82.19 117 THR A N 1
ATOM 942 C CA . THR A 1 117 ? -15.513 -1.931 10.035 1.00 82.19 117 THR A CA 1
ATOM 943 C C . THR A 1 117 ? -16.770 -1.973 9.176 1.00 82.19 117 THR A C 1
ATOM 945 O O . THR A 1 117 ? -16.667 -1.916 7.956 1.00 82.19 117 THR A O 1
ATOM 948 N N . VAL A 1 118 ? -17.952 -2.035 9.791 1.00 81.44 118 VAL A N 1
ATOM 949 C CA . VAL A 1 118 ? -19.237 -2.062 9.075 1.00 81.44 118 VAL A CA 1
ATOM 950 C C . VAL A 1 118 ? -19.413 -0.803 8.228 1.00 81.44 118 VAL A C 1
ATOM 952 O O . VAL A 1 118 ? -19.726 -0.902 7.045 1.00 81.44 118 VAL A O 1
ATOM 955 N N . VAL A 1 119 ? -19.127 0.370 8.794 1.00 78.62 119 VAL A N 1
ATOM 956 C CA . VAL A 1 119 ? -19.171 1.647 8.068 1.00 78.62 119 VAL A CA 1
ATOM 957 C C . VAL A 1 119 ? -18.186 1.641 6.898 1.00 78.62 119 VAL A C 1
ATOM 959 O O . VAL A 1 119 ? -18.560 2.015 5.789 1.00 78.62 119 VAL A O 1
ATOM 962 N N . SER A 1 120 ? -16.964 1.141 7.114 1.00 77.50 120 SER A N 1
ATOM 963 C CA . SER A 1 120 ? -15.949 1.031 6.056 1.00 77.50 120 SER A CA 1
ATOM 964 C C . SER A 1 120 ? -16.387 0.109 4.908 1.00 77.50 120 SER A C 1
ATOM 966 O O . SER A 1 120 ? -16.070 0.390 3.758 1.00 77.50 120 SER A O 1
ATOM 968 N N . ILE A 1 121 ? -17.121 -0.975 5.199 1.00 75.75 121 ILE A N 1
ATOM 969 C CA . ILE A 1 121 ? -17.649 -1.906 4.184 1.00 75.75 121 ILE A CA 1
ATOM 970 C C . ILE A 1 121 ? -18.769 -1.252 3.365 1.00 75.75 121 ILE A C 1
ATOM 972 O O . ILE A 1 121 ? -18.812 -1.410 2.148 1.00 75.75 121 ILE A O 1
ATOM 976 N N . VAL A 1 122 ? -19.682 -0.529 4.021 1.00 73.06 122 VAL A N 1
ATOM 977 C CA . VAL A 1 122 ? -20.820 0.127 3.353 1.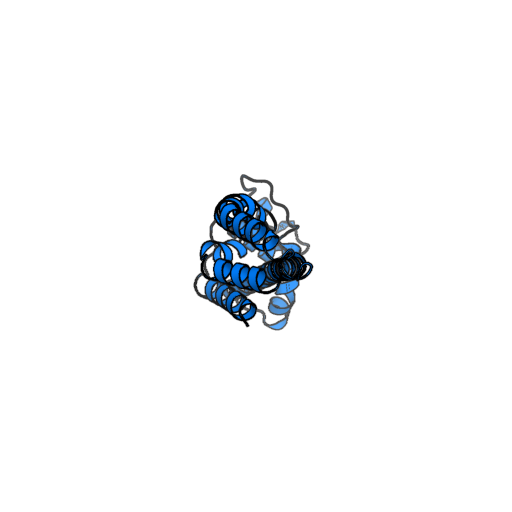00 73.06 122 VAL A CA 1
ATOM 978 C C . VAL A 1 122 ? -20.356 1.298 2.482 1.00 73.06 122 VAL A C 1
ATOM 980 O O . VAL A 1 122 ? -20.941 1.577 1.434 1.00 73.06 122 VAL A O 1
ATOM 983 N N . GLN A 1 123 ? -19.289 1.988 2.884 1.00 67.38 123 GLN A N 1
ATOM 984 C CA . GLN A 1 123 ? -18.742 3.104 2.125 1.00 67.38 123 GLN A CA 1
ATOM 985 C C . GLN A 1 123 ? -17.929 2.623 0.918 1.00 67.38 123 GLN A C 1
ATOM 987 O O . GLN A 1 123 ? -16.713 2.453 0.988 1.00 67.38 123 GLN A O 1
ATOM 992 N N . PHE A 1 124 ? -18.598 2.521 -0.236 1.00 64.81 124 PHE A N 1
ATOM 993 C CA . PHE A 1 124 ? -17.979 2.214 -1.534 1.00 64.81 124 PHE A CA 1
ATOM 994 C C . PHE A 1 124 ? -16.700 3.025 -1.808 1.00 64.81 124 PHE A C 1
ATOM 996 O O . PHE A 1 124 ? -15.703 2.488 -2.288 1.00 64.81 124 PHE A O 1
ATOM 1003 N N . HIS A 1 125 ? -16.707 4.316 -1.465 1.00 63.00 125 HIS A N 1
ATOM 1004 C CA . HIS A 1 125 ? -15.592 5.224 -1.730 1.00 63.00 125 HIS A CA 1
ATOM 1005 C C . HIS A 1 125 ? -14.320 4.863 -0.954 1.00 63.00 125 HIS A C 1
ATOM 1007 O O . HIS A 1 125 ? -13.232 5.040 -1.495 1.00 63.00 125 HIS A O 1
ATOM 1013 N N . VAL A 1 126 ? -14.429 4.335 0.274 1.00 61.44 126 VAL A N 1
ATOM 1014 C CA . VAL A 1 126 ? -13.252 3.952 1.076 1.00 61.44 126 VAL A CA 1
ATOM 1015 C C . VAL A 1 126 ? -12.489 2.860 0.343 1.00 61.44 126 VAL A C 1
ATOM 1017 O O . VAL A 1 126 ? -11.311 3.022 0.038 1.00 61.44 126 VAL A O 1
ATOM 1020 N N . VAL A 1 127 ? -13.180 1.769 0.017 1.00 63.66 127 VAL A N 1
ATOM 1021 C CA . VAL A 1 127 ? -12.565 0.589 -0.592 1.00 63.66 127 VAL A CA 1
ATOM 1022 C C . VAL A 1 127 ? -12.086 0.892 -2.015 1.00 63.66 127 VAL A C 1
ATOM 1024 O O . VAL A 1 127 ? -10.974 0.509 -2.374 1.00 63.66 127 VAL A O 1
ATOM 1027 N N . PHE A 1 128 ? -12.847 1.684 -2.781 1.00 62.53 128 PHE A N 1
ATOM 1028 C CA . PHE A 1 128 ? -12.483 2.058 -4.150 1.00 62.53 128 PHE A CA 1
ATOM 1029 C C . PHE A 1 128 ? -11.218 2.920 -4.226 1.00 62.53 128 PHE A C 1
ATOM 1031 O O . PHE A 1 128 ? -10.351 2.683 -5.064 1.00 62.53 128 PHE A O 1
ATOM 1038 N N . TYR A 1 129 ? -11.095 3.926 -3.352 1.00 62.78 129 TYR A N 1
ATOM 1039 C CA . TYR A 1 129 ? -9.985 4.884 -3.399 1.00 62.78 129 TYR A CA 1
ATOM 1040 C C . TYR A 1 129 ? -8.727 4.411 -2.661 1.00 62.78 129 TYR A C 1
ATOM 1042 O O . TYR A 1 129 ? -7.649 4.952 -2.901 1.00 62.78 129 TYR A O 1
ATOM 1050 N N . MET A 1 130 ? -8.815 3.375 -1.819 1.00 57.62 130 MET A N 1
ATOM 1051 C CA . MET A 1 130 ? -7.647 2.731 -1.188 1.00 57.62 130 MET A CA 1
ATOM 1052 C C . MET A 1 130 ? -6.691 2.066 -2.200 1.00 57.62 130 MET A C 1
ATOM 1054 O O . MET A 1 130 ? -5.597 1.643 -1.820 1.00 57.62 130 MET A O 1
ATOM 1058 N N . VAL A 1 131 ? -7.094 1.995 -3.475 1.00 54.38 131 VAL A N 1
ATOM 1059 C CA . VAL A 1 131 ? -6.314 1.495 -4.618 1.00 54.38 131 VAL A CA 1
ATOM 1060 C C . VAL A 1 131 ? -5.588 2.634 -5.369 1.00 54.38 131 VAL A C 1
ATOM 1062 O O . VAL A 1 131 ? -4.874 2.388 -6.330 1.00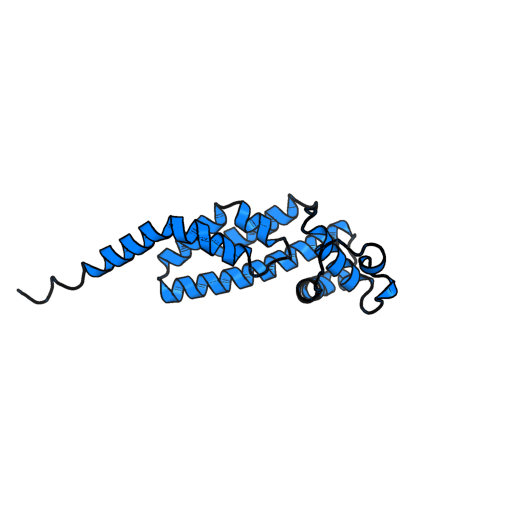 54.38 131 VAL A O 1
ATOM 1065 N N . VAL A 1 132 ? -5.685 3.897 -4.930 1.00 54.34 132 VAL A N 1
ATOM 1066 C CA . VAL A 1 132 ? -4.969 5.026 -5.557 1.00 54.34 132 VAL A CA 1
ATOM 1067 C C . VAL A 1 132 ? -3.746 5.435 -4.725 1.00 54.34 132 VAL A C 1
ATOM 1069 O O . VAL A 1 132 ? -3.873 6.002 -3.638 1.00 54.34 132 VAL A O 1
ATOM 1072 N N . ILE A 1 133 ? -2.535 5.218 -5.256 1.00 57.16 133 ILE A N 1
ATOM 1073 C CA . ILE A 1 133 ? -1.278 5.703 -4.648 1.00 57.16 133 ILE A CA 1
ATOM 1074 C C . ILE A 1 133 ? -1.142 7.198 -4.929 1.00 57.16 133 ILE A C 1
ATOM 1076 O O . ILE A 1 133 ? -0.406 7.636 -5.785 1.00 57.16 133 ILE A O 1
ATOM 1080 N N . SER A 1 134 ? -1.824 8.058 -4.208 1.00 44.66 134 SER A N 1
ATOM 1081 C CA . SER A 1 134 ? -1.214 9.376 -3.962 1.00 44.66 134 SER A CA 1
ATOM 1082 C C . SER A 1 134 ? -1.063 9.629 -2.477 1.00 44.66 134 SER A C 1
ATOM 1084 O O . SER A 1 134 ? -0.449 10.608 -2.070 1.00 44.66 134 SER A O 1
ATOM 1086 N N . LEU A 1 135 ? -1.654 8.754 -1.663 1.00 43.22 135 LEU A N 1
ATOM 1087 C CA . LEU A 1 135 ? -2.071 9.047 -0.315 1.00 43.22 135 LEU A CA 1
ATOM 1088 C C . LEU A 1 135 ? -2.264 7.734 0.443 1.00 43.22 135 LEU A C 1
ATOM 1090 O O . LEU A 1 135 ? -3.391 7.334 0.716 1.00 43.22 135 LEU A O 1
ATOM 1094 N N . LEU A 1 136 ? -1.181 7.140 0.934 1.00 45.62 136 LEU A N 1
ATOM 1095 C CA . LEU A 1 136 ? -1.320 6.302 2.129 1.00 45.62 136 LEU A CA 1
ATOM 1096 C C . LEU A 1 136 ? -1.845 7.130 3.341 1.00 45.62 136 LEU A C 1
ATOM 1098 O O . LEU A 1 136 ? -2.089 6.568 4.403 1.00 45.62 136 LEU A O 1
ATOM 1102 N N . SER A 1 137 ? -2.055 8.453 3.191 1.00 46.97 137 SER A N 1
ATOM 1103 C CA . SER A 1 137 ? -2.334 9.377 4.299 1.00 46.97 137 SER A CA 1
ATOM 1104 C C . SER A 1 137 ? -3.551 10.303 4.146 1.00 46.97 137 SER A C 1
ATOM 1106 O O . SER A 1 137 ? -4.161 10.615 5.158 1.00 46.97 137 SER A O 1
ATOM 1108 N N . PHE A 1 138 ? -3.962 10.784 2.965 1.00 43.12 138 PHE A N 1
ATOM 1109 C CA . PHE A 1 138 ? -4.971 11.864 2.930 1.00 43.12 138 PHE A CA 1
ATOM 1110 C C . PHE A 1 138 ? -6.430 11.404 2.854 1.00 43.12 138 PHE A C 1
ATOM 1112 O O . PHE A 1 138 ? -7.285 12.120 3.344 1.00 43.12 138 PHE A O 1
ATOM 1119 N N . SER A 1 139 ? -6.739 10.187 2.388 1.00 37.91 139 SER A N 1
ATOM 1120 C CA . SER A 1 139 ? -8.114 9.664 2.503 1.00 37.91 139 SER A CA 1
ATOM 1121 C C . SER A 1 139 ? -8.456 9.343 3.963 1.00 37.91 139 SER A C 1
ATOM 1123 O O . SER A 1 139 ? -9.486 9.779 4.452 1.00 37.91 139 SER A O 1
ATOM 1125 N N . THR A 1 140 ? -7.542 8.754 4.742 1.00 47.66 140 THR A N 1
ATOM 1126 C CA . THR A 1 140 ? -7.679 8.665 6.210 1.00 47.66 140 THR A CA 1
ATOM 1127 C C . THR A 1 140 ? -7.672 10.038 6.903 1.00 47.66 140 THR A C 1
ATOM 1129 O O . THR A 1 140 ? -8.268 10.163 7.969 1.00 47.66 140 THR A O 1
ATOM 1132 N N . ILE A 1 141 ? -7.067 11.080 6.306 1.00 44.47 141 ILE A N 1
ATOM 1133 C CA . ILE A 1 141 ? -7.099 12.478 6.793 1.00 44.47 141 ILE A CA 1
ATOM 1134 C C . ILE A 1 141 ? -8.337 13.285 6.324 1.00 44.47 141 ILE A C 1
ATOM 1136 O O . ILE A 1 141 ? -8.689 14.248 6.996 1.00 44.47 141 ILE A O 1
ATOM 1140 N N . VAL A 1 142 ? -9.044 12.888 5.263 1.00 41.50 142 VAL A N 1
ATOM 1141 C CA . VAL A 1 142 ? -10.282 13.532 4.765 1.00 41.50 142 VAL A CA 1
ATOM 1142 C C . VAL A 1 142 ? -11.528 12.800 5.259 1.00 41.50 142 VAL A C 1
ATOM 1144 O O . VAL A 1 142 ? -12.474 13.448 5.698 1.00 41.50 142 VAL A O 1
ATOM 1147 N N . PHE A 1 143 ? -11.477 11.471 5.413 1.00 44.53 143 PHE A N 1
ATOM 1148 C CA . PHE A 1 143 ? -12.391 10.753 6.311 1.00 44.53 143 PHE A CA 1
ATOM 1149 C C . PHE A 1 143 ? -12.322 11.320 7.743 1.00 44.53 143 PHE A C 1
ATOM 1151 O O . PHE A 1 143 ? -13.324 11.336 8.453 1.00 44.53 143 PHE A O 1
ATOM 1158 N N . ARG A 1 144 ? -11.175 11.889 8.136 1.00 45.00 144 ARG A N 1
ATOM 1159 C CA . ARG A 1 144 ? -10.937 12.622 9.396 1.00 45.00 144 ARG A CA 1
ATOM 1160 C C . ARG A 1 144 ? -11.741 13.919 9.551 1.00 45.00 144 ARG A C 1
ATOM 1162 O O . ARG A 1 144 ? -11.785 14.423 10.666 1.00 45.00 144 ARG A O 1
ATOM 1169 N N . GLY A 1 145 ? -12.338 14.462 8.489 1.00 37.75 145 GLY A N 1
ATOM 1170 C CA . GLY A 1 145 ? -13.269 15.591 8.571 1.00 37.75 145 GLY A CA 1
ATOM 1171 C C . GLY A 1 145 ? -14.711 15.103 8.657 1.00 37.75 145 GLY A C 1
ATOM 1172 O O . GLY A 1 145 ? -15.379 15.284 9.671 1.00 37.75 145 GLY A O 1
ATOM 1173 N N . ASP A 1 146 ? -15.165 14.386 7.633 1.00 39.75 146 ASP A N 1
ATOM 1174 C CA . ASP A 1 146 ? -16.599 14.139 7.458 1.00 39.75 146 ASP A CA 1
ATOM 1175 C C . ASP A 1 146 ? -17.132 12.995 8.330 1.00 39.75 146 ASP A C 1
ATOM 1177 O O . ASP A 1 146 ? -18.219 13.105 8.896 1.00 39.75 146 ASP A O 1
ATOM 1181 N N . THR A 1 147 ? -16.361 11.917 8.537 1.00 46.38 147 THR A N 1
ATOM 1182 C CA . THR A 1 147 ? -16.790 10.856 9.473 1.00 46.38 147 THR A CA 1
ATOM 1183 C C . THR A 1 147 ? -16.573 11.244 10.932 1.00 46.38 147 THR A C 1
ATOM 1185 O O . THR A 1 147 ? -17.375 10.862 11.777 1.00 46.38 147 THR A O 1
ATOM 1188 N N . ALA A 1 148 ? -15.581 12.083 11.245 1.00 46.69 148 ALA A N 1
ATOM 1189 C CA . ALA A 1 148 ? -15.455 12.659 12.583 1.00 46.69 148 ALA A CA 1
ATOM 1190 C C . ALA A 1 148 ? -16.646 13.573 12.914 1.00 46.69 148 ALA A C 1
ATOM 1192 O O . ALA A 1 148 ? -17.174 13.480 14.013 1.00 46.69 148 ALA A O 1
ATOM 1193 N N . VAL A 1 149 ? -17.124 14.386 11.965 1.00 51.31 149 VAL A N 1
ATOM 1194 C CA . VAL A 1 149 ? -18.315 15.239 12.137 1.00 51.31 149 VAL A CA 1
ATOM 1195 C C . VAL A 1 149 ? -19.608 14.415 12.225 1.00 51.31 149 VAL A C 1
ATOM 1197 O O . VAL A 1 149 ? -20.460 14.719 13.054 1.00 51.31 149 VAL A O 1
ATOM 1200 N N . LEU A 1 150 ? -19.746 13.339 11.441 1.00 48.75 150 LEU A N 1
ATOM 1201 C CA . LEU A 1 150 ? -20.926 12.459 11.476 1.00 48.75 150 LEU A CA 1
ATOM 1202 C C . LEU A 1 150 ? -20.994 11.570 12.727 1.00 48.75 150 LEU A C 1
ATOM 1204 O O . LEU A 1 150 ? -22.082 11.324 13.245 1.00 48.75 150 LEU A O 1
ATOM 1208 N N . PHE A 1 151 ? -19.851 11.095 13.231 1.00 49.94 151 PHE A N 1
ATOM 1209 C CA . PHE A 1 151 ? -19.792 10.253 14.428 1.00 49.94 151 PHE A CA 1
ATOM 1210 C C . PHE A 1 151 ? -19.518 11.036 15.714 1.00 49.94 151 PHE A C 1
ATOM 1212 O O . PHE A 1 151 ? -19.726 10.471 16.782 1.00 49.94 151 PHE A O 1
ATOM 1219 N N . ALA A 1 152 ? -19.126 12.315 15.664 1.00 55.84 152 ALA A N 1
ATOM 1220 C CA . ALA A 1 152 ? -18.947 13.152 16.855 1.00 55.84 152 ALA A CA 1
ATOM 1221 C C . ALA A 1 152 ? -20.192 13.194 17.757 1.00 55.84 152 ALA A C 1
ATOM 1223 O O . ALA A 1 152 ? -20.026 12.990 18.958 1.00 55.84 152 ALA A O 1
ATOM 1224 N N . PRO A 1 153 ? -21.431 13.357 17.249 1.00 55.06 153 PRO A N 1
ATOM 1225 C CA . PRO A 1 153 ? -22.619 13.318 18.096 1.00 55.06 153 PRO A CA 1
ATOM 1226 C C . PRO A 1 153 ? -22.785 11.955 18.765 1.00 55.06 153 PRO A C 1
ATOM 1228 O O . PRO A 1 153 ? -23.078 11.884 19.952 1.00 55.06 153 PRO A O 1
ATOM 1231 N N . ILE A 1 154 ? -22.533 10.865 18.038 1.00 57.44 154 ILE A N 1
ATOM 1232 C CA . ILE A 1 154 ? -22.662 9.495 18.549 1.00 57.44 154 ILE A CA 1
ATOM 1233 C C . ILE A 1 154 ? -21.587 9.218 19.607 1.00 57.44 154 ILE A C 1
ATOM 1235 O O . ILE A 1 154 ? -21.908 8.712 20.676 1.00 57.44 154 ILE A O 1
ATOM 1239 N N . LEU A 1 155 ? -20.334 9.618 19.369 1.00 50.72 155 LEU A N 1
ATOM 1240 C CA . LEU A 1 155 ? -19.227 9.462 20.314 1.00 50.72 155 LEU A CA 1
ATOM 1241 C C . LEU A 1 155 ? -19.432 10.314 21.573 1.00 50.72 155 LEU A C 1
ATOM 1243 O O . LEU A 1 155 ? -19.205 9.827 22.676 1.00 50.72 155 LEU A O 1
ATOM 1247 N N . VAL A 1 156 ? -19.899 11.558 21.421 1.00 61.56 156 VAL A N 1
ATOM 1248 C CA . VAL A 1 156 ? -20.244 12.456 22.535 1.00 61.56 156 VAL A CA 1
ATOM 1249 C C . VAL A 1 156 ? -21.428 11.905 23.323 1.00 61.56 156 VAL A C 1
ATOM 1251 O O . VAL A 1 156 ? -21.384 11.910 24.547 1.00 61.56 156 VAL A O 1
ATOM 1254 N N . THR A 1 157 ? -22.443 11.352 22.657 1.00 55.62 157 THR A N 1
ATOM 1255 C CA . THR A 1 157 ? -23.583 10.716 23.333 1.00 55.62 157 THR A CA 1
ATOM 1256 C C . THR A 1 157 ? -23.136 9.451 24.063 1.00 55.62 157 THR A C 1
ATOM 1258 O O . THR A 1 157 ? -23.512 9.240 25.207 1.00 55.62 157 THR A O 1
ATOM 1261 N N . MET A 1 158 ? -22.262 8.635 23.472 1.00 52.28 158 MET A N 1
ATOM 1262 C CA . MET A 1 158 ? -21.711 7.452 24.137 1.00 52.28 158 MET A CA 1
ATOM 1263 C C . MET A 1 158 ? -20.787 7.812 25.309 1.00 52.28 158 MET A C 1
ATOM 1265 O O . MET A 1 158 ? -20.814 7.127 26.327 1.00 52.28 158 MET A O 1
ATOM 1269 N N . LEU A 1 159 ? -20.017 8.900 25.219 1.00 54.94 159 LEU A N 1
ATOM 1270 C CA . LEU A 1 159 ? -19.199 9.421 26.320 1.00 54.94 159 LEU A CA 1
ATOM 1271 C C . LEU A 1 159 ? -20.057 10.025 27.441 1.00 54.94 159 LEU A C 1
ATOM 1273 O O . LEU A 1 159 ? -19.782 9.768 28.612 1.00 54.94 159 LEU A O 1
ATOM 1277 N N . ALA A 1 160 ? -21.119 10.757 27.096 1.00 62.00 160 ALA A N 1
ATOM 1278 C CA . ALA A 1 160 ? -22.080 11.313 28.047 1.00 62.00 160 ALA A CA 1
ATOM 1279 C C . ALA A 1 160 ? -22.873 10.208 28.765 1.00 62.00 160 ALA A C 1
ATOM 1281 O O . ALA A 1 160 ? -23.037 10.249 29.982 1.00 62.00 160 ALA A O 1
ATOM 1282 N N . MET A 1 161 ? -23.287 9.165 28.040 1.00 59.12 161 MET A N 1
ATOM 1283 C CA . MET A 1 161 ? -24.011 8.019 28.601 1.00 59.12 161 MET A CA 1
ATOM 1284 C C . MET A 1 161 ? -23.102 7.093 29.426 1.00 59.12 161 MET A C 1
ATOM 1286 O O . MET A 1 161 ? -23.571 6.442 30.358 1.00 59.12 161 MET A O 1
ATOM 1290 N N . ARG A 1 162 ? -21.788 7.061 29.157 1.00 50.31 162 ARG A N 1
ATOM 1291 C CA . ARG A 1 162 ? -20.814 6.271 29.936 1.00 50.31 162 ARG A CA 1
ATOM 1292 C C . ARG A 1 162 ? -20.423 6.918 31.275 1.00 50.31 162 ARG A C 1
ATOM 1294 O O . ARG A 1 162 ? -19.734 6.278 32.062 1.00 50.31 162 ARG A O 1
ATOM 1301 N N . GLN A 1 163 ? -20.879 8.138 31.573 1.00 49.03 163 GLN A N 1
ATOM 1302 C CA . GLN A 1 163 ? -20.704 8.777 32.888 1.00 49.03 163 GLN A CA 1
ATOM 1303 C C . GLN A 1 163 ? -21.880 8.551 33.857 1.00 49.03 163 GLN A C 1
ATOM 1305 O O . GLN A 1 163 ? -21.787 8.955 35.010 1.00 49.03 163 GLN A O 1
ATOM 1310 N N . VAL A 1 164 ? -22.962 7.870 33.455 1.00 50.06 164 VAL A N 1
ATOM 1311 C CA . VAL A 1 164 ? -24.154 7.718 34.321 1.00 50.06 164 VAL A CA 1
ATOM 1312 C C . VAL A 1 164 ? -24.196 6.387 35.093 1.00 50.06 164 VAL A C 1
ATOM 1314 O O . VAL A 1 164 ? -25.059 6.199 35.941 1.00 50.06 164 VAL A O 1
ATOM 1317 N N . HIS A 1 165 ? -23.233 5.473 34.914 1.00 45.66 165 HIS A N 1
ATOM 1318 C CA . HIS A 1 165 ? -23.259 4.171 35.605 1.00 45.66 165 HIS A CA 1
ATOM 1319 C C . HIS A 1 165 ? -22.094 3.920 36.576 1.00 45.66 165 HIS A C 1
ATOM 1321 O O . HIS A 1 165 ? -21.556 2.819 36.629 1.00 45.66 165 HIS A O 1
ATOM 1327 N N . MET A 1 166 ? -21.714 4.931 37.365 1.00 45.53 166 MET A N 1
ATOM 1328 C CA . MET A 1 166 ? -20.844 4.770 38.545 1.00 45.53 166 MET A CA 1
ATOM 1329 C C . MET A 1 166 ? -21.330 5.621 39.734 1.00 45.53 166 MET A C 1
ATOM 1331 O O . MET A 1 166 ? -20.526 6.315 40.349 1.00 45.53 166 MET A O 1
ATOM 1335 N N . HIS A 1 167 ? -22.637 5.610 40.051 1.00 41.91 167 HIS A N 1
ATOM 1336 C CA . HIS A 1 167 ? -23.159 6.230 41.287 1.00 41.91 167 HIS A CA 1
ATOM 1337 C C . HIS A 1 167 ? -24.541 5.707 41.754 1.00 41.91 167 HIS A C 1
ATOM 1339 O O . HIS A 1 167 ? -25.424 6.504 42.033 1.00 41.91 167 HIS A O 1
ATOM 1345 N N . VAL A 1 168 ? -24.771 4.383 41.849 1.00 48.88 168 VAL A N 1
ATOM 1346 C CA . VAL A 1 168 ? -25.970 3.836 42.558 1.00 48.88 168 VAL A CA 1
ATOM 1347 C C . VAL A 1 168 ? -25.682 2.580 43.418 1.00 48.88 168 VAL A C 1
ATOM 1349 O O . VAL A 1 168 ? -26.595 1.987 43.970 1.00 48.88 168 VAL A O 1
ATOM 1352 N N . ILE A 1 169 ? -24.425 2.168 43.640 1.00 47.06 169 ILE A N 1
ATOM 1353 C CA . ILE A 1 169 ? -24.123 1.086 44.612 1.00 47.06 169 ILE A CA 1
ATOM 1354 C C . ILE A 1 169 ? -23.013 1.531 45.570 1.00 47.06 169 ILE A C 1
ATOM 1356 O O . ILE A 1 169 ? -21.908 1.003 45.569 1.00 47.06 169 ILE A O 1
ATOM 1360 N N . ALA A 1 170 ? -23.306 2.577 46.339 1.00 47.62 170 ALA A N 1
ATOM 1361 C CA . ALA A 1 170 ? -22.609 2.949 47.572 1.00 47.62 170 ALA A CA 1
ATOM 1362 C C . ALA A 1 170 ? -23.524 3.910 48.352 1.00 47.62 170 ALA A C 1
ATOM 1364 O O . ALA A 1 170 ? -23.278 5.110 48.420 1.00 47.62 170 ALA A O 1
ATOM 1365 N N . GLY A 1 171 ? -24.651 3.397 48.844 1.00 44.47 171 GLY A N 1
ATOM 1366 C CA . GLY A 1 171 ? -25.651 4.193 49.556 1.00 44.47 171 GLY A CA 1
ATOM 1367 C C . GLY A 1 171 ? -26.959 3.430 49.711 1.00 44.47 171 GLY A C 1
ATOM 1368 O O . GLY A 1 171 ? -27.909 3.693 48.979 1.00 44.47 171 GLY A O 1
ATOM 1369 N N . GLY A 1 172 ? -26.962 2.462 50.626 1.00 34.47 172 GLY A N 1
ATOM 1370 C CA . GLY A 1 172 ? -28.089 1.595 50.965 1.00 34.47 172 GLY A CA 1
ATOM 1371 C C . GLY A 1 172 ? -27.607 0.421 51.791 1.00 34.47 172 GLY A C 1
ATOM 1372 O O . GLY A 1 172 ? -27.039 -0.500 51.168 1.00 34.47 172 GLY A O 1
#

Radius of gyration: 20.9 Å; chains: 1; bounding box: 46×35×73 Å

Sequence (172 aa):
MESIVLYAVGLLQVWFTPYAKVEESFNLQACHDLLYHGVNLTKYDHFEFPGVVPRTFLGAVPVALLSSPILHVFHPSKPVMQICVRSSLWTLSFLAWLYLKRTISALHGRDTSVWFTVVSIVQFHVVFYMVVISLLSFSTIVFRGDTAVLFAPILVTMLAMRQVHMHVIAGG

Secondary structure (DSSP, 8-state):
-HHHHHHHHHHHHHHH--SPPHHHHHHHHHHHHHHHTTT-GGG-GGGT---SS---TTTHHHHHHHHHHHHHHH---HHHHHHHHHHHHHHHHHHHHHHHHHHHHHHHHHHHHHHHHHHHHH-HHHHHHTT-TT-SSHHHHHHHHHHHHHHHHHHHHHHHHTTSSSSSSS--

Foldseek 3Di:
DLLVLLLVVLLVLLVVCLDDDPLAVVLLLLLVCCQPVNPVCVPRCCVVDVDPDDDDSVQSVQLSVQLNVVCVPVVDDPSVSSSSSLSSLLVVLSVVVVVVLVVCCVPVNDVRSSVVSVVCSVPPCNSNCSSHPPDSPVVVVVCVPPVCVVCVVVVVVVVVVVVPPPPDPPDD

InterPro domains:
  IPR005599 GPI mannosyltransferase [PF03901] (4-141)
  IPR005599 GPI mannosyltransferase [PTHR22760] (5-131)